Protein AF-A0A8X6WY80-F1 (afdb_monomer)

pLDDT: mean 79.44, std 12.55, range [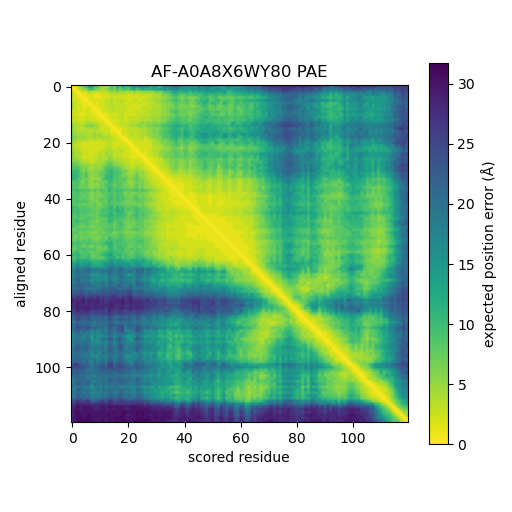33.62, 96.69]

Organism: NCBI:txid2747483

Solvent-accessible surface area (backbone atoms only — not comparable to full-atom values): 8312 Å² total; per-residue (Å²): 110,84,46,66,39,95,76,77,64,46,74,30,58,89,88,63,61,85,38,79,85,24,57,75,58,76,48,81,77,79,80,84,72,79,62,60,82,81,63,37,65,42,71,67,51,82,47,74,66,13,41,51,43,61,74,43,42,69,58,54,53,57,78,65,64,74,73,49,74,54,68,55,73,53,85,68,94,68,98,63,103,68,83,45,77,60,81,78,80,43,82,46,92,72,73,96,61,60,58,94,93,50,73,82,87,77,85,90,85,83,84,83,74,78,82,81,79,79,81,125

Secondary structure (DSSP, 8-state):
--EE-TTT--EE-TT--TTTTTGGGT--PPP-PPPPTTTTGGGS--SHHHHHHHHHHHHHHHHT---EEEEEEE--SS--S-PEEEEEEEEE---SSPPTTPPP----------------

Sequence (120 aa):
MSNVCLKCTALKWKGETPGMCCSSGKVKLPLILKPPEPLCSPLKGETAQSKDFLKHIRLFNNIFAMTSFKSNVVLNNGWTPIFKVQGQVYCHAGPLHPANAEDSKYLQIYFLGEDVQVQR

Radius of gyration: 23.11 Å; Cα contacts (8 Å, |Δi|>4): 95; chains: 1; bounding box: 44×54×60 Å

Mean predicted aligned error: 12.16 Å

Foldseek 3Di:
DPDAQPQARDDDDPPDDNCPPAHVNVRHDDDDDQDDPPVRPLCPCPDPNSVVCVVCVVVVCVLVVDWDKDADWDDDPDDDPDTDGDDDIDTDDDDPDDDPPDDDPDDDDDDDDDPPPPDD

Structure (mmCIF, N/CA/C/O backbone):
data_AF-A0A8X6WY80-F1
#
_entry.id   AF-A0A8X6WY80-F1
#
loop_
_atom_site.group_PDB
_atom_site.id
_atom_site.type_symbol
_atom_site.label_atom_id
_atom_site.label_alt_id
_atom_site.label_comp_id
_atom_site.label_asym_id
_atom_site.label_entity_id
_atom_site.label_seq_id
_atom_site.pdbx_PDB_ins_code
_atom_site.Cartn_x
_atom_site.Cartn_y
_atom_site.Cartn_z
_atom_site.occupancy
_atom_site.B_iso_or_equiv
_atom_site.auth_seq_id
_atom_site.auth_comp_id
_atom_site.auth_asym_id
_atom_site.auth_atom_id
_atom_site.pdbx_PDB_model_num
ATOM 1 N N . MET A 1 1 ? -13.998 4.609 17.185 1.00 69.25 1 MET A N 1
ATOM 2 C CA . MET A 1 1 ? -14.572 3.245 17.164 1.00 69.25 1 MET A CA 1
ATOM 3 C C . MET A 1 1 ? -14.300 2.636 18.524 1.00 69.25 1 MET A C 1
ATOM 5 O O . MET A 1 1 ? -13.145 2.628 18.919 1.00 69.25 1 MET A O 1
ATOM 9 N N . SER A 1 2 ? -15.324 2.244 19.278 1.00 81.31 2 SER A N 1
ATOM 10 C CA . SER A 1 2 ? -15.160 1.842 20.690 1.00 81.31 2 SER A CA 1
ATOM 11 C C . SER A 1 2 ? -15.821 0.510 21.033 1.00 81.31 2 SER A C 1
ATOM 13 O O . SER A 1 2 ? -15.566 -0.035 22.099 1.00 81.31 2 SER A O 1
ATOM 15 N N . ASN A 1 3 ? -16.660 -0.025 20.144 1.00 86.50 3 ASN A N 1
ATOM 16 C CA . ASN A 1 3 ? -17.283 -1.328 20.335 1.00 86.50 3 ASN A CA 1
ATOM 17 C C . ASN A 1 3 ? -16.434 -2.382 19.623 1.00 86.50 3 ASN A C 1
ATOM 19 O O . ASN A 1 3 ? -16.069 -2.187 18.467 1.00 86.50 3 ASN A O 1
ATOM 23 N N . VAL A 1 4 ? -16.136 -3.494 20.288 1.00 89.56 4 VAL A N 1
ATOM 24 C CA . VAL A 1 4 ? -15.375 -4.606 19.703 1.00 89.56 4 VAL A CA 1
ATOM 25 C C . VAL A 1 4 ? -16.337 -5.749 19.396 1.00 89.56 4 VAL A C 1
ATOM 27 O O . VAL A 1 4 ? -17.157 -6.124 20.234 1.00 89.56 4 VAL A O 1
ATOM 30 N N . CYS A 1 5 ? -16.264 -6.317 18.195 1.00 88.75 5 CYS A N 1
ATOM 31 C CA . CYS A 1 5 ? -17.038 -7.506 17.861 1.00 88.75 5 CYS A CA 1
ATOM 32 C C . CYS A 1 5 ? -16.521 -8.735 18.626 1.00 88.75 5 CYS A C 1
ATOM 34 O O . CYS A 1 5 ? -15.360 -9.104 18.490 1.00 88.75 5 CYS A O 1
ATOM 36 N N . LEU A 1 6 ? -17.397 -9.448 19.339 1.00 88.50 6 LEU A N 1
ATOM 37 C CA . LEU A 1 6 ? -17.024 -10.666 20.078 1.00 88.50 6 LEU A CA 1
ATOM 38 C C . LEU A 1 6 ? -16.665 -11.863 19.177 1.00 88.50 6 LEU A C 1
ATOM 40 O O . LEU A 1 6 ? -16.104 -12.842 19.655 1.00 88.50 6 LEU A O 1
ATOM 44 N N . LYS A 1 7 ? -17.025 -11.820 17.887 1.00 89.81 7 LYS A N 1
ATOM 45 C CA . LYS A 1 7 ? -16.807 -12.928 16.940 1.00 89.81 7 LYS A CA 1
ATOM 46 C C . LYS A 1 7 ? -15.527 -12.770 16.120 1.00 89.81 7 LYS A C 1
ATOM 48 O O . LYS A 1 7 ? -14.813 -13.747 15.934 1.00 89.81 7 LYS A O 1
ATOM 53 N N . CYS A 1 8 ? -15.258 -11.566 15.614 1.00 88.38 8 CYS A N 1
ATOM 54 C CA . CYS A 1 8 ? -14.124 -11.296 14.722 1.00 88.38 8 CYS A CA 1
ATOM 55 C C . CYS A 1 8 ? -13.167 -10.211 15.230 1.00 88.38 8 CYS A C 1
ATOM 57 O O . CYS A 1 8 ? -12.321 -9.777 14.459 1.00 88.38 8 CYS A O 1
ATOM 59 N N . THR A 1 9 ? -13.356 -9.722 16.463 1.00 88.81 9 THR A N 1
ATOM 60 C CA . THR A 1 9 ? -12.551 -8.670 17.121 1.00 88.81 9 THR A CA 1
ATOM 61 C C . THR A 1 9 ? -12.446 -7.333 16.379 1.00 88.81 9 THR A C 1
ATOM 63 O O . THR A 1 9 ? -11.750 -6.428 16.833 1.00 88.81 9 THR A O 1
ATOM 66 N N . ALA A 1 10 ? -13.198 -7.154 15.290 1.00 88.75 10 ALA A N 1
ATOM 67 C CA . ALA A 1 10 ? -13.257 -5.898 14.556 1.00 88.75 10 ALA A CA 1
ATOM 68 C C . ALA A 1 10 ? -13.793 -4.755 15.431 1.00 88.75 10 ALA A C 1
ATOM 70 O O . ALA A 1 10 ? -14.754 -4.927 16.191 1.00 88.75 10 ALA A O 1
ATOM 71 N N . LEU A 1 11 ? -13.187 -3.578 15.275 1.00 90.00 11 LEU A N 1
ATOM 72 C CA . LEU A 1 11 ? -13.672 -2.333 15.859 1.00 90.00 11 LEU A CA 1
ATOM 73 C C . LEU A 1 11 ? -14.910 -1.849 15.100 1.00 90.00 11 LEU A C 1
ATOM 75 O O . LEU A 1 11 ? -14.944 -1.876 13.874 1.00 90.00 11 LEU A O 1
ATOM 79 N N . LYS A 1 12 ? -15.908 -1.380 15.844 1.00 88.94 12 LYS A N 1
ATOM 80 C CA . LYS A 1 12 ? -17.205 -0.927 15.339 1.00 88.94 12 LYS A CA 1
ATOM 81 C C . LYS A 1 12 ? -17.504 0.502 15.787 1.00 88.94 12 LYS A C 1
ATOM 83 O O . LYS A 1 12 ? -17.145 0.922 16.900 1.00 88.94 12 LYS A O 1
ATOM 88 N N . TRP A 1 13 ? -18.192 1.258 14.939 1.00 89.12 13 TRP A N 1
ATOM 89 C CA . TRP A 1 13 ? -18.831 2.522 15.301 1.00 89.12 13 TRP A CA 1
ATOM 90 C C . TRP A 1 13 ? -20.068 2.288 16.187 1.00 89.12 13 TRP A C 1
ATOM 92 O O . TRP A 1 13 ? -20.666 1.207 16.217 1.00 89.12 13 TRP A O 1
ATOM 102 N N . LYS A 1 14 ? -20.453 3.311 16.963 1.00 88.06 14 LYS A N 1
ATOM 103 C CA . LYS A 1 14 ? -21.730 3.298 17.695 1.00 88.06 14 LYS A CA 1
ATOM 104 C C . LYS A 1 14 ? -22.877 3.313 16.676 1.00 88.06 14 LYS A C 1
ATOM 106 O O . LYS A 1 14 ? -22.835 4.095 15.737 1.00 88.06 14 LYS A O 1
ATOM 111 N N . GLY A 1 15 ? -23.882 2.459 16.876 1.00 86.69 15 GLY A N 1
ATOM 112 C CA . GLY A 1 15 ? -25.049 2.347 15.988 1.00 86.69 15 GLY A CA 1
ATOM 113 C C . GLY A 1 15 ? -24.911 1.339 14.839 1.00 86.69 15 GLY A C 1
ATOM 114 O O . GLY A 1 15 ? -25.893 1.065 14.160 1.00 86.69 15 GLY A O 1
ATOM 115 N N . GLU A 1 16 ? -23.738 0.731 14.633 1.00 89.69 16 GLU A N 1
ATOM 116 C CA . GLU A 1 16 ? -23.596 -0.335 13.638 1.00 89.69 16 GLU A CA 1
ATOM 117 C C . GLU A 1 16 ? -24.386 -1.594 13.998 1.00 89.69 16 GLU A C 1
ATOM 119 O O . GLU A 1 16 ? -24.299 -2.113 15.118 1.00 89.69 16 GLU A O 1
ATOM 124 N N . THR A 1 17 ? -25.040 -2.184 12.997 1.00 87.44 17 THR A N 1
ATOM 125 C CA . THR A 1 17 ? -25.743 -3.457 13.162 1.00 87.44 17 THR A CA 1
ATOM 126 C C 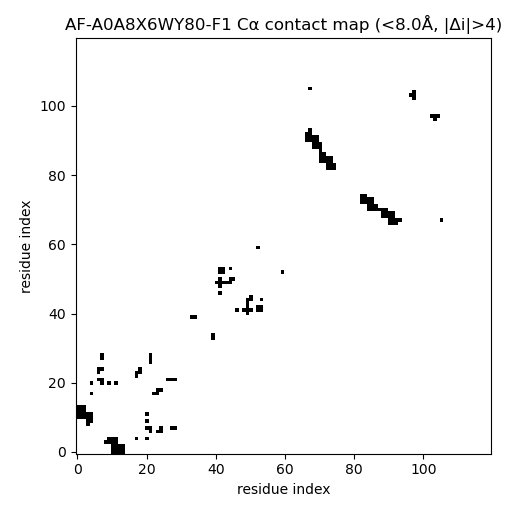. THR A 1 17 ? -24.777 -4.577 13.569 1.00 87.44 17 THR A C 1
ATOM 128 O O . THR A 1 17 ? -23.614 -4.587 13.146 1.00 87.44 17 THR A O 1
ATOM 131 N N . PRO A 1 18 ? -25.206 -5.555 14.393 1.00 79.81 18 PRO A N 1
ATOM 132 C CA . PRO A 1 18 ? -24.340 -6.632 14.884 1.00 79.81 18 PRO A CA 1
ATOM 133 C C . PRO A 1 18 ? -23.562 -7.359 13.778 1.00 79.81 18 PRO A C 1
ATOM 135 O O . PRO A 1 18 ? -22.377 -7.642 13.953 1.00 79.81 18 PRO A O 1
ATOM 138 N N . GLY A 1 19 ? -24.198 -7.563 12.620 1.00 84.62 19 GLY A N 1
ATOM 139 C CA . GLY A 1 19 ? -23.652 -8.300 11.485 1.00 84.62 19 GLY A CA 1
ATOM 140 C C . GLY A 1 19 ? -22.730 -7.527 10.536 1.00 84.62 19 GLY A C 1
ATOM 141 O O . GLY A 1 19 ? -22.157 -8.160 9.660 1.00 84.62 19 GLY A O 1
ATOM 142 N N . MET A 1 20 ? -22.537 -6.212 10.682 1.00 89.00 20 MET A N 1
ATOM 143 C CA . MET A 1 20 ? -21.847 -5.407 9.654 1.00 89.00 20 MET A CA 1
ATOM 144 C C . MET A 1 20 ? -20.374 -5.810 9.416 1.00 89.00 20 MET A C 1
ATOM 146 O O . MET A 1 20 ? -19.874 -5.705 8.306 1.00 89.00 20 MET A O 1
ATOM 150 N N . CYS A 1 21 ? -19.694 -6.353 10.433 1.00 89.50 21 CYS A N 1
ATOM 151 C CA . CYS A 1 21 ? -18.272 -6.722 10.357 1.00 89.50 21 CYS A CA 1
ATOM 152 C C . CYS A 1 21 ? -17.993 -8.160 9.878 1.00 89.50 21 CYS A C 1
ATOM 154 O O . CYS A 1 21 ? -17.009 -8.400 9.189 1.00 89.50 21 CYS A O 1
ATOM 156 N N . CYS A 1 22 ? -18.809 -9.139 10.276 1.00 90.31 22 CYS A N 1
ATOM 157 C CA . CYS A 1 22 ? -18.566 -10.562 9.987 1.00 90.31 22 CYS A CA 1
ATOM 158 C C . CYS A 1 22 ? -19.850 -11.359 9.728 1.00 90.31 22 CYS A C 1
ATOM 160 O O . CYS A 1 22 ? -19.850 -12.587 9.815 1.00 90.31 22 CYS A O 1
ATOM 162 N N . SER A 1 23 ? -20.972 -10.677 9.480 1.00 91.69 23 SER A N 1
ATOM 163 C CA . SER A 1 23 ? -22.301 -11.286 9.355 1.00 91.69 23 SER A CA 1
ATOM 164 C C . SER A 1 23 ? -22.609 -12.232 10.525 1.00 91.69 23 SER A C 1
ATOM 166 O O . SER A 1 23 ? -22.947 -13.402 10.357 1.00 91.69 23 SER A O 1
ATOM 168 N N . SER A 1 24 ? -22.399 -11.731 11.747 1.00 89.31 24 SER A N 1
ATOM 169 C CA . SER A 1 24 ? -22.588 -12.477 13.000 1.00 89.31 24 SER A CA 1
ATOM 170 C C . SER A 1 24 ? -21.737 -13.754 13.111 1.00 89.31 24 SER A C 1
ATOM 172 O O . SER A 1 24 ? -22.138 -14.719 13.757 1.00 89.31 24 SER A O 1
ATOM 174 N N . GLY A 1 25 ? -20.546 -13.754 12.504 1.00 89.12 25 GLY A N 1
ATOM 175 C CA . GLY A 1 25 ? -19.586 -14.860 12.540 1.00 89.12 25 GLY A CA 1
ATOM 176 C C . GLY A 1 25 ? -19.644 -15.796 11.331 1.00 89.12 25 GLY A C 1
ATOM 177 O O . GLY A 1 25 ? -18.865 -16.741 11.277 1.00 89.12 25 GLY A O 1
ATOM 178 N N . LYS A 1 26 ? -20.525 -15.537 10.354 1.00 92.12 26 LYS A N 1
ATOM 179 C CA . LYS A 1 26 ? -20.584 -16.304 9.097 1.00 92.12 26 LYS A CA 1
ATOM 180 C C . LYS A 1 26 ? -19.386 -16.034 8.184 1.00 92.12 26 LYS A C 1
ATOM 182 O O . LYS A 1 26 ? -19.014 -16.897 7.400 1.00 92.12 26 LYS A O 1
ATOM 187 N N . VAL A 1 27 ? -18.792 -14.844 8.276 1.00 90.75 27 VAL A N 1
ATOM 188 C CA . VAL A 1 27 ? -17.607 -14.458 7.502 1.00 90.75 27 VAL A CA 1
ATOM 189 C C . VAL A 1 27 ? -16.386 -14.497 8.413 1.00 90.75 27 VAL A C 1
ATOM 191 O O . VAL A 1 27 ? -16.306 -13.748 9.388 1.00 90.75 27 VAL A O 1
ATOM 194 N N . LYS A 1 28 ? -15.419 -15.351 8.074 1.00 86.69 28 LYS A N 1
ATOM 195 C CA . LYS A 1 28 ? -14.110 -15.408 8.728 1.00 86.69 28 LYS A CA 1
ATOM 196 C C . LYS A 1 28 ? -13.075 -14.797 7.792 1.00 86.69 28 LYS A C 1
ATOM 198 O O . LYS A 1 28 ? -12.658 -15.435 6.831 1.00 86.69 28 LYS A O 1
ATOM 203 N N . LEU A 1 29 ? -12.694 -13.552 8.060 1.00 82.25 29 LEU A N 1
ATOM 204 C CA . LEU A 1 29 ? -11.626 -12.898 7.313 1.00 82.25 29 LEU A CA 1
ATOM 205 C C . LEU A 1 29 ? -10.265 -13.437 7.780 1.00 82.25 29 LEU A C 1
ATOM 207 O O . LEU A 1 29 ? -10.087 -13.668 8.982 1.00 82.25 29 LEU A O 1
ATOM 211 N N . PRO A 1 30 ? -9.308 -13.651 6.863 1.00 83.81 30 PRO A N 1
ATOM 212 C CA . PRO A 1 30 ? -7.935 -13.936 7.247 1.00 83.81 30 PRO A CA 1
ATOM 213 C C . PRO A 1 30 ? -7.360 -12.754 8.033 1.00 83.81 30 PRO A C 1
ATOM 215 O O . PRO A 1 30 ? -7.748 -11.600 7.835 1.00 83.81 30 PRO A O 1
ATOM 218 N N . LEU A 1 31 ? -6.426 -13.049 8.937 1.00 81.50 31 LEU A N 1
ATOM 219 C CA . LEU A 1 31 ? -5.701 -12.006 9.650 1.00 81.50 31 LEU A CA 1
ATOM 220 C C . LEU A 1 31 ? -4.900 -11.176 8.649 1.00 81.50 31 LEU A C 1
ATOM 222 O O . LEU A 1 31 ? -4.220 -11.724 7.780 1.00 81.50 31 LEU A O 1
ATOM 226 N N . ILE A 1 32 ? -4.967 -9.855 8.800 1.00 82.38 32 ILE A N 1
ATOM 227 C CA . ILE A 1 32 ? -4.112 -8.949 8.041 1.00 82.38 32 ILE A CA 1
ATOM 228 C C . ILE A 1 32 ? -2.681 -9.197 8.511 1.00 82.38 32 ILE A C 1
ATOM 230 O O . ILE A 1 32 ? -2.338 -8.934 9.666 1.00 82.38 32 ILE A O 1
ATOM 234 N N . LEU A 1 33 ? -1.862 -9.751 7.621 1.00 86.31 33 LEU A N 1
ATOM 235 C CA . LEU A 1 33 ? -0.448 -9.954 7.887 1.00 86.31 33 LEU A CA 1
ATOM 236 C C . LEU A 1 33 ? 0.246 -8.597 7.972 1.00 86.31 33 LEU A C 1
ATOM 238 O O . LEU A 1 33 ? -0.092 -7.660 7.244 1.00 86.31 33 LEU A O 1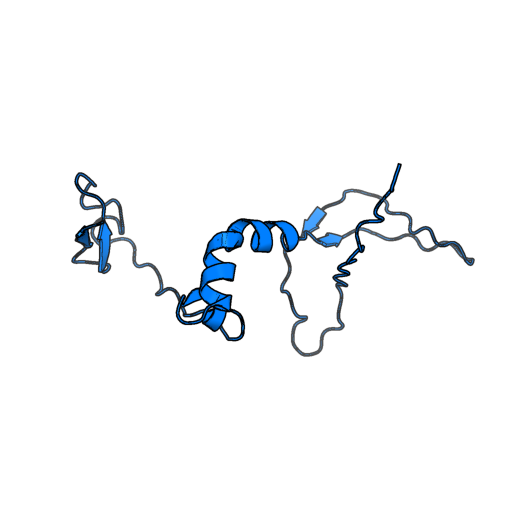
ATOM 242 N N . LYS A 1 34 ? 1.236 -8.497 8.862 1.00 87.69 34 LYS A N 1
ATOM 243 C CA . LYS A 1 34 ? 2.105 -7.323 8.878 1.00 87.69 34 LYS A CA 1
ATOM 244 C C . LYS A 1 34 ? 2.812 -7.225 7.522 1.00 87.69 34 LYS A C 1
ATOM 246 O O . LYS A 1 34 ? 3.297 -8.251 7.038 1.00 87.69 34 LYS A O 1
ATOM 251 N N . PRO A 1 35 ? 2.885 -6.026 6.921 1.00 89.06 35 PRO A N 1
ATOM 252 C CA . PRO A 1 35 ? 3.701 -5.820 5.736 1.00 89.06 35 PRO A CA 1
ATOM 253 C C . PRO A 1 35 ? 5.150 -6.260 6.002 1.00 89.06 35 PRO A C 1
AT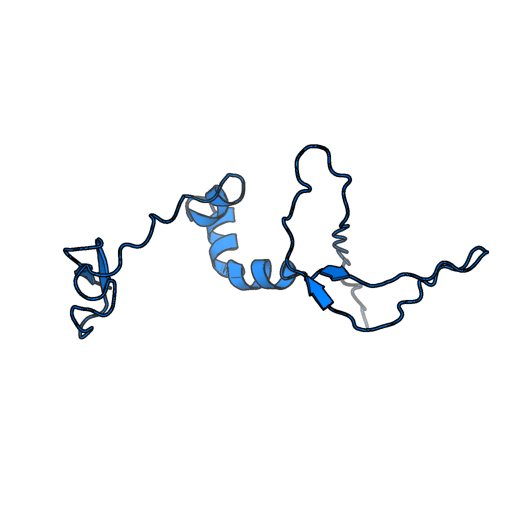OM 255 O O . PRO A 1 35 ? 5.614 -6.145 7.139 1.00 89.06 35 PRO A O 1
ATOM 258 N N . PRO A 1 36 ? 5.877 -6.757 4.992 1.00 90.19 36 PRO A N 1
ATOM 259 C CA . PRO A 1 36 ? 7.307 -7.007 5.125 1.00 90.19 36 PRO A CA 1
ATOM 260 C C . PRO A 1 36 ? 8.081 -5.684 5.250 1.00 90.19 36 PRO A C 1
ATOM 262 O O . PRO A 1 36 ? 7.606 -4.625 4.833 1.00 90.19 36 PRO A O 1
ATOM 265 N N . GLU A 1 37 ? 9.291 -5.726 5.808 1.00 88.38 37 GLU A N 1
ATOM 266 C CA . GLU A 1 37 ? 10.210 -4.586 5.705 1.00 88.38 37 GLU A CA 1
ATOM 267 C C . GLU A 1 37 ? 10.710 -4.428 4.257 1.00 88.38 37 GLU A C 1
ATOM 269 O O . GLU A 1 37 ? 10.853 -5.434 3.557 1.00 88.38 37 GLU A O 1
ATOM 274 N N . PRO A 1 38 ? 10.952 -3.190 3.783 1.00 87.81 38 PRO A N 1
ATOM 275 C CA . PRO A 1 38 ? 10.972 -1.924 4.534 1.00 87.81 38 PRO A CA 1
ATOM 276 C C . PRO A 1 38 ? 9.607 -1.217 4.666 1.00 87.81 38 PRO A C 1
ATOM 278 O O . PRO A 1 38 ? 9.551 -0.084 5.133 1.00 87.81 38 PRO A O 1
ATOM 281 N N . LEU A 1 39 ? 8.496 -1.830 4.234 1.00 87.25 39 LEU A N 1
ATOM 282 C CA . LEU A 1 39 ? 7.175 -1.179 4.235 1.00 87.25 39 LEU A CA 1
ATOM 283 C C . LEU A 1 39 ? 6.553 -1.086 5.633 1.00 87.25 39 LEU A C 1
ATOM 285 O O . LEU A 1 39 ? 5.735 -0.202 5.886 1.00 87.25 39 LEU A O 1
ATOM 289 N N . CYS A 1 40 ? 6.911 -1.990 6.547 1.00 91.44 40 CYS A N 1
ATOM 290 C CA . CYS A 1 40 ? 6.317 -2.017 7.879 1.00 91.44 40 CYS A CA 1
ATOM 291 C C . CYS A 1 40 ? 6.772 -0.845 8.752 1.00 91.44 40 CYS A C 1
ATOM 293 O O . CYS A 1 40 ? 5.946 -0.264 9.456 1.00 91.44 40 CYS A O 1
ATOM 295 N N . SER A 1 41 ? 8.062 -0.503 8.744 1.00 93.56 41 SER A N 1
ATOM 296 C CA . SER A 1 41 ? 8.622 0.528 9.624 1.00 93.56 41 SER A CA 1
ATOM 297 C C . SER A 1 41 ? 8.012 1.928 9.427 1.00 93.56 41 SER A C 1
ATOM 299 O O . SER A 1 41 ? 7.612 2.533 10.426 1.00 93.56 41 SER A O 1
ATOM 301 N N . PRO A 1 42 ? 7.828 2.438 8.192 1.00 92.25 42 PRO A N 1
ATOM 302 C CA . PRO A 1 42 ? 7.173 3.724 7.945 1.00 92.25 42 PRO A CA 1
ATOM 303 C C . PRO A 1 42 ? 5.717 3.798 8.415 1.00 92.25 42 PRO A C 1
ATOM 305 O O . PRO A 1 42 ? 5.219 4.897 8.647 1.00 92.25 42 PRO A O 1
ATOM 308 N N . LEU A 1 43 ? 5.034 2.664 8.601 1.00 92.94 43 LEU A N 1
ATOM 309 C CA . LEU A 1 43 ? 3.630 2.619 9.024 1.00 92.94 43 LEU A CA 1
ATOM 310 C C . LEU A 1 43 ? 3.430 2.689 10.549 1.00 92.94 43 LEU A C 1
ATOM 312 O O . LEU A 1 43 ? 2.291 2.814 10.995 1.00 92.94 43 LEU A O 1
ATOM 316 N N . LYS A 1 44 ? 4.495 2.604 11.361 1.00 93.00 44 LYS A N 1
ATOM 317 C CA . LYS A 1 44 ? 4.382 2.511 12.833 1.00 93.00 44 LYS A CA 1
ATOM 318 C C . LYS A 1 44 ? 4.150 3.850 13.544 1.00 93.00 44 LYS A C 1
ATOM 320 O O . LYS A 1 44 ? 3.632 3.873 14.653 1.00 93.00 44 LYS A O 1
ATOM 325 N N . GLY A 1 45 ? 4.543 4.965 12.938 1.00 92.81 45 GLY A N 1
ATOM 326 C CA . GLY A 1 45 ? 4.479 6.309 13.523 1.00 92.81 45 GLY A CA 1
ATOM 327 C C . GLY A 1 45 ? 5.503 6.576 14.634 1.00 92.81 45 GLY A C 1
ATOM 328 O O . GLY A 1 45 ? 5.379 7.567 15.353 1.00 92.81 45 GLY A O 1
ATOM 329 N N . GLU A 1 46 ? 6.503 5.710 14.799 1.00 94.88 46 GLU A N 1
ATOM 330 C CA . GLU A 1 46 ? 7.454 5.756 15.921 1.00 94.88 46 GLU A CA 1
ATOM 331 C C . GLU A 1 46 ? 8.564 6.799 15.707 1.00 94.88 46 GLU A C 1
ATOM 333 O O . GLU A 1 46 ? 8.961 7.494 16.642 1.00 94.88 46 GLU A O 1
ATOM 338 N N . THR A 1 47 ? 9.029 6.966 14.467 1.00 96.12 47 THR A N 1
ATOM 339 C CA . THR A 1 47 ? 10.105 7.903 1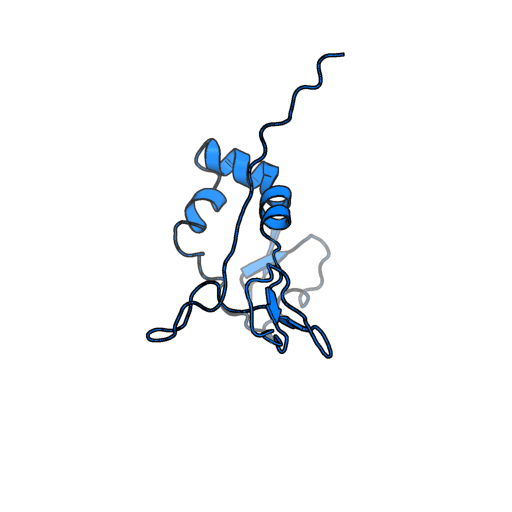4.103 1.00 96.12 47 THR A CA 1
ATOM 340 C C . THR A 1 47 ? 9.561 9.180 13.461 1.00 96.12 47 THR A C 1
ATOM 342 O O . THR A 1 47 ? 8.436 9.208 12.960 1.00 96.12 47 THR A O 1
ATOM 345 N N . ALA A 1 48 ? 10.365 10.249 13.426 1.00 96.19 48 ALA A N 1
ATOM 346 C CA . ALA A 1 48 ? 10.001 11.484 12.720 1.00 96.19 48 ALA A CA 1
ATOM 347 C C . ALA A 1 48 ? 9.683 11.225 11.235 1.00 96.19 48 ALA A C 1
ATOM 349 O O . ALA A 1 48 ? 8.674 11.707 10.729 1.00 96.19 48 ALA A O 1
ATOM 350 N N . GLN A 1 49 ? 10.487 10.384 10.577 1.00 93.50 49 GLN A N 1
ATOM 351 C CA . GLN A 1 49 ? 10.269 9.960 9.191 1.00 93.50 49 GLN A CA 1
ATOM 352 C C . GLN A 1 49 ? 8.956 9.192 9.024 1.00 93.50 49 GLN A C 1
ATOM 354 O O . GLN A 1 49 ? 8.200 9.462 8.101 1.00 93.50 49 GLN A O 1
ATOM 359 N N . SER A 1 50 ? 8.648 8.260 9.930 1.00 95.62 50 SER A N 1
ATOM 360 C CA . SER A 1 50 ? 7.402 7.493 9.869 1.00 95.62 50 SER A CA 1
ATOM 361 C C . SER A 1 50 ? 6.169 8.374 10.097 1.00 95.62 50 SER A C 1
ATOM 363 O O . SER A 1 50 ? 5.155 8.205 9.423 1.00 95.62 50 SER A O 1
ATOM 365 N N . LYS A 1 51 ? 6.252 9.366 10.991 1.00 96.38 51 LYS A N 1
ATOM 366 C CA . LYS A 1 51 ? 5.180 10.354 11.187 1.00 96.38 51 LYS A CA 1
ATOM 367 C C . LYS A 1 51 ? 4.961 11.209 9.941 1.00 96.38 51 LYS A C 1
ATOM 369 O O . LYS A 1 51 ? 3.813 11.423 9.556 1.00 96.38 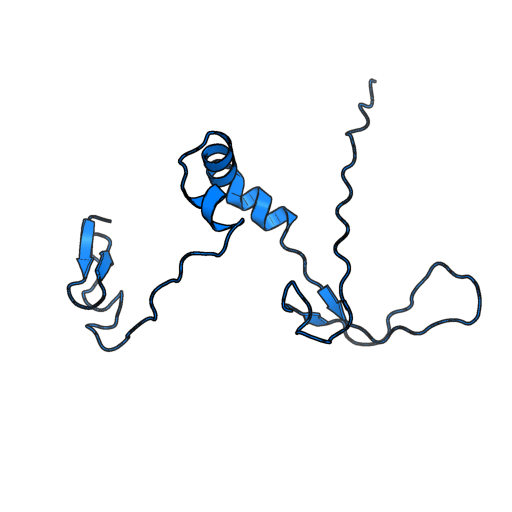51 LYS A O 1
ATOM 374 N N . ASP A 1 52 ? 6.038 11.672 9.308 1.00 95.38 52 ASP A N 1
ATOM 375 C CA . ASP A 1 52 ? 5.945 12.442 8.067 1.00 95.38 52 ASP A CA 1
ATOM 376 C C . ASP A 1 52 ? 5.400 11.595 6.905 1.00 95.38 52 ASP A C 1
ATOM 378 O O . ASP A 1 52 ? 4.487 12.023 6.196 1.00 95.38 52 ASP A O 1
ATOM 382 N N . PHE A 1 53 ? 5.852 10.343 6.792 1.00 93.69 53 PHE A N 1
ATOM 383 C CA . PHE A 1 53 ? 5.314 9.379 5.838 1.00 93.69 53 PHE A CA 1
ATOM 384 C C . PHE A 1 53 ? 3.808 9.185 6.023 1.00 93.69 53 PHE A C 1
ATOM 386 O O . PHE A 1 53 ? 3.059 9.315 5.061 1.00 93.69 53 PHE A O 1
ATOM 393 N N . LEU A 1 54 ? 3.333 8.936 7.249 1.00 95.00 54 LEU A N 1
ATOM 394 C CA . LEU A 1 54 ? 1.902 8.777 7.534 1.00 95.00 54 LEU A CA 1
ATOM 395 C C . LEU A 1 54 ? 1.098 10.045 7.219 1.00 95.00 54 LEU A C 1
ATOM 397 O O . LEU A 1 54 ? -0.018 9.950 6.706 1.00 95.00 54 LEU A O 1
ATOM 401 N N . LYS A 1 55 ? 1.668 11.229 7.477 1.00 96.69 55 LYS A N 1
ATOM 402 C CA . LYS A 1 55 ? 1.051 12.519 7.141 1.00 96.69 55 LYS A CA 1
ATOM 403 C C . LYS A 1 55 ? 0.863 12.681 5.628 1.00 96.69 55 LYS A C 1
ATOM 405 O O . LYS A 1 55 ? -0.180 13.170 5.197 1.00 96.69 55 LYS A O 1
ATOM 410 N N . HIS A 1 56 ? 1.830 12.234 4.829 1.00 94.50 56 HIS A N 1
ATOM 411 C CA . HIS A 1 56 ? 1.833 12.381 3.371 1.00 94.50 56 HIS A CA 1
ATOM 412 C C . HIS A 1 56 ? 1.572 11.066 2.613 1.00 94.50 56 HIS A C 1
ATOM 414 O O . HIS A 1 56 ? 1.779 10.999 1.404 1.00 94.50 56 HIS A O 1
ATOM 420 N N . ILE A 1 57 ? 1.062 10.021 3.273 1.00 93.81 57 ILE A N 1
ATOM 421 C CA . ILE A 1 57 ? 0.968 8.665 2.700 1.00 93.81 57 ILE A CA 1
ATOM 422 C C . ILE A 1 57 ? 0.152 8.612 1.404 1.00 93.81 57 ILE A C 1
ATOM 424 O O . ILE A 1 57 ? 0.465 7.852 0.493 1.00 93.81 57 ILE A O 1
ATOM 428 N N . ARG A 1 58 ? -0.879 9.458 1.284 1.00 92.06 58 ARG A N 1
ATOM 429 C CA . ARG A 1 58 ? -1.676 9.578 0.053 1.00 92.06 58 ARG A CA 1
ATOM 430 C C . ARG A 1 58 ? -0.846 10.109 -1.111 1.00 92.06 58 ARG A C 1
ATOM 432 O O . ARG A 1 58 ? -0.989 9.607 -2.217 1.00 92.06 58 ARG A O 1
ATOM 439 N N . LEU A 1 59 ? 0.011 11.099 -0.860 1.00 90.31 59 LEU A N 1
ATOM 440 C CA . LEU A 1 59 ? 0.906 11.657 -1.869 1.00 90.31 59 LEU A CA 1
ATOM 441 C C . LEU A 1 59 ? 1.900 10.593 -2.336 1.00 90.31 59 LEU A C 1
ATOM 443 O O . LEU A 1 59 ? 1.999 10.360 -3.535 1.00 90.31 59 LEU A O 1
ATOM 447 N N . PHE A 1 60 ? 2.548 9.891 -1.402 1.00 87.25 60 PHE A N 1
ATOM 448 C CA . PHE A 1 60 ? 3.447 8.785 -1.735 1.00 87.25 60 PHE A CA 1
ATOM 449 C C . PHE A 1 60 ? 2.737 7.712 -2.566 1.00 87.25 60 PHE A C 1
ATOM 451 O O . PHE A 1 60 ? 3.188 7.388 -3.661 1.00 87.25 60 PHE A O 1
ATOM 458 N N . ASN A 1 61 ? 1.583 7.221 -2.108 1.00 85.38 61 ASN A N 1
ATOM 459 C CA . ASN A 1 61 ? 0.824 6.207 -2.842 1.00 85.38 61 ASN A CA 1
ATOM 460 C C . ASN A 1 61 ? 0.410 6.681 -4.240 1.00 85.38 61 ASN A C 1
ATOM 462 O O . ASN A 1 61 ? 0.404 5.872 -5.158 1.00 85.38 61 ASN A O 1
ATOM 466 N N . ASN A 1 62 ? 0.092 7.966 -4.417 1.00 84.06 62 ASN A N 1
ATOM 467 C CA . ASN A 1 62 ? -0.275 8.521 -5.719 1.00 84.06 62 ASN A CA 1
ATOM 468 C C . ASN A 1 62 ? 0.928 8.654 -6.660 1.00 84.06 62 ASN A C 1
ATOM 470 O O . ASN A 1 62 ? 0.810 8.319 -7.834 1.00 84.06 62 ASN A O 1
ATOM 474 N N . ILE A 1 63 ? 2.082 9.106 -6.163 1.00 79.88 63 ILE A N 1
ATOM 475 C CA . ILE A 1 63 ? 3.310 9.217 -6.968 1.00 79.88 63 ILE A CA 1
ATOM 476 C C . ILE A 1 63 ? 3.782 7.827 -7.426 1.00 79.88 63 ILE A C 1
ATOM 478 O O . ILE A 1 63 ? 4.294 7.676 -8.534 1.00 79.88 63 ILE A O 1
ATOM 482 N N . PHE A 1 64 ? 3.553 6.800 -6.604 1.00 73.00 64 PHE A N 1
ATOM 483 C CA . PHE A 1 64 ? 3.895 5.411 -6.912 1.00 73.00 64 PHE A CA 1
ATOM 484 C C . PHE A 1 64 ? 2.732 4.584 -7.481 1.00 73.00 64 PHE A C 1
ATOM 486 O O . PHE A 1 64 ? 2.892 3.380 -7.689 1.00 73.00 64 PHE A O 1
ATOM 493 N N . ALA A 1 65 ? 1.580 5.193 -7.785 1.00 74.00 65 ALA A N 1
ATOM 494 C CA . ALA A 1 65 ? 0.449 4.527 -8.436 1.00 74.00 65 ALA A CA 1
ATOM 495 C C . ALA A 1 65 ? 0.721 4.338 -9.938 1.00 74.00 65 ALA A C 1
ATOM 497 O O . ALA A 1 65 ? 0.017 4.862 -10.801 1.00 74.00 65 ALA A O 1
ATOM 498 N N . MET A 1 66 ? 1.780 3.597 -10.260 1.00 69.00 66 MET A N 1
ATOM 499 C CA . MET A 1 66 ? 2.159 3.299 -11.633 1.00 69.00 66 MET A CA 1
ATOM 500 C C . MET A 1 66 ? 1.350 2.117 -12.158 1.00 69.00 66 MET A C 1
ATOM 502 O O . MET A 1 66 ? 1.204 1.087 -11.503 1.00 69.00 66 MET A O 1
ATOM 506 N N . THR A 1 67 ? 0.853 2.253 -13.381 1.00 65.69 67 THR A N 1
ATOM 507 C CA . THR A 1 67 ? 0.274 1.148 -14.143 1.00 65.69 67 THR A CA 1
ATOM 508 C C . THR A 1 67 ? 1.231 0.792 -15.266 1.00 65.69 67 THR A C 1
ATOM 510 O O . THR A 1 67 ? 1.636 1.659 -16.038 1.00 65.69 67 THR A O 1
ATOM 513 N N . SER A 1 68 ? 1.583 -0.488 -15.372 1.00 69.75 68 SER A N 1
ATOM 514 C CA . SER A 1 68 ? 2.282 -0.985 -16.553 1.00 69.75 68 SER A CA 1
ATOM 515 C C . SER A 1 68 ? 1.282 -1.161 -17.696 1.00 69.75 68 SER A C 1
ATOM 517 O O . SER A 1 68 ? 0.157 -1.628 -17.485 1.00 69.75 68 SER A O 1
ATOM 519 N N . PHE A 1 69 ? 1.684 -0.789 -18.909 1.00 70.69 69 PHE A N 1
ATOM 520 C CA . PHE A 1 69 ? 0.934 -1.104 -20.116 1.00 70.69 69 PHE A CA 1
ATOM 521 C C . PHE A 1 69 ? 1.693 -2.162 -20.912 1.00 70.69 69 PHE A C 1
ATOM 523 O O . PHE A 1 69 ? 2.911 -2.085 -21.070 1.00 70.69 69 PHE A O 1
ATOM 530 N N . LYS A 1 70 ? 0.972 -3.162 -21.417 1.00 70.06 70 LYS A N 1
ATOM 531 C CA . LYS A 1 70 ? 1.532 -4.186 -22.304 1.00 70.06 70 LYS A CA 1
ATOM 532 C C . LYS A 1 70 ? 0.928 -4.034 -23.691 1.00 70.06 70 LYS A C 1
ATOM 534 O O . LYS A 1 70 ? -0.275 -3.814 -23.824 1.00 70.06 70 LYS A O 1
ATOM 539 N N . SER A 1 71 ? 1.758 -4.173 -24.720 1.00 71.56 71 SER A N 1
ATOM 540 C CA . SER A 1 71 ? 1.303 -4.191 -26.108 1.00 71.56 71 SER A CA 1
ATOM 541 C C . SER A 1 71 ? 2.257 -4.971 -27.010 1.00 71.56 71 SER A C 1
ATOM 543 O O . SER A 1 71 ? 3.384 -5.270 -26.610 1.00 71.56 71 SER A O 1
ATOM 545 N N . ASN A 1 72 ? 1.814 -5.267 -28.231 1.00 75.06 72 ASN A N 1
ATOM 546 C CA . ASN A 1 72 ? 2.678 -5.818 -29.266 1.00 75.06 72 ASN A CA 1
ATOM 547 C C . ASN A 1 72 ? 3.530 -4.688 -29.856 1.00 75.06 72 ASN A C 1
ATOM 549 O O . ASN A 1 72 ? 3.013 -3.806 -30.548 1.00 75.06 72 ASN A O 1
ATOM 553 N N . VAL A 1 73 ? 4.828 -4.713 -29.551 1.00 73.00 73 VAL A N 1
ATOM 554 C CA . VAL A 1 73 ? 5.804 -3.751 -30.072 1.00 73.00 73 VAL A CA 1
ATOM 555 C C . VAL A 1 73 ? 6.247 -4.198 -31.459 1.00 73.00 73 VAL A C 1
ATOM 557 O O . VAL A 1 73 ? 6.700 -5.327 -31.635 1.00 73.00 73 VAL A O 1
ATOM 560 N N . VAL A 1 74 ? 6.144 -3.301 -32.438 1.00 76.00 74 VAL A N 1
ATOM 561 C CA . VAL A 1 74 ? 6.707 -3.517 -33.775 1.00 76.00 74 VAL A CA 1
ATOM 562 C C . VAL A 1 74 ? 8.068 -2.831 -33.831 1.00 76.00 74 VAL A C 1
ATOM 564 O O . VAL A 1 74 ? 8.154 -1.608 -33.703 1.00 76.00 74 VAL A O 1
ATOM 567 N N . LEU A 1 75 ? 9.130 -3.623 -33.990 1.00 73.12 75 LEU A N 1
ATOM 568 C CA . LEU A 1 75 ? 10.488 -3.118 -34.179 1.00 73.12 75 LEU A CA 1
ATOM 569 C C . LEU A 1 75 ? 10.678 -2.735 -35.650 1.00 73.12 75 LEU A C 1
ATOM 571 O O . LEU A 1 75 ? 10.428 -3.547 -36.538 1.00 73.12 75 LEU A O 1
ATOM 575 N N . ASN A 1 76 ? 11.125 -1.508 -35.903 1.00 69.69 76 ASN A N 1
ATOM 576 C CA . ASN A 1 76 ? 11.555 -1.090 -37.234 1.00 69.69 76 ASN A CA 1
ATOM 577 C C . ASN A 1 76 ? 13.057 -1.353 -37.388 1.00 69.69 76 ASN A C 1
ATOM 579 O O . ASN A 1 76 ? 13.833 -1.093 -36.470 1.00 69.69 76 ASN A O 1
ATOM 583 N N . ASN A 1 77 ? 13.473 -1.843 -38.556 1.00 70.88 77 ASN A N 1
ATOM 584 C CA . ASN A 1 77 ? 14.888 -2.040 -38.862 1.00 70.88 77 ASN A CA 1
ATOM 585 C C . ASN A 1 77 ? 15.569 -0.668 -39.032 1.00 70.88 77 ASN A C 1
ATOM 587 O O . ASN A 1 77 ? 15.264 0.054 -39.978 1.00 70.88 77 ASN A O 1
ATOM 591 N N . GLY A 1 78 ? 16.476 -0.312 -38.118 1.00 72.06 78 GLY A N 1
ATOM 592 C CA . GLY A 1 78 ? 17.225 0.953 -38.120 1.00 72.06 78 GLY A CA 1
ATOM 593 C C . GLY A 1 78 ? 17.303 1.596 -36.731 1.00 72.06 78 GLY A C 1
ATOM 594 O O . GLY A 1 78 ? 16.608 1.184 -35.805 1.00 72.06 78 GLY A O 1
ATOM 595 N N . TRP A 1 79 ? 18.151 2.616 -36.559 1.00 67.50 79 TRP A N 1
ATOM 596 C CA . TRP A 1 79 ? 18.134 3.419 -35.333 1.00 67.50 79 TRP A CA 1
ATOM 597 C C . TRP A 1 79 ? 16.969 4.404 -35.408 1.00 67.50 79 TRP A C 1
ATOM 599 O O . TRP A 1 79 ? 17.002 5.389 -36.144 1.00 67.50 79 TRP A O 1
ATOM 609 N N . THR A 1 80 ? 15.896 4.113 -34.684 1.00 65.00 80 THR A N 1
ATOM 610 C CA . THR A 1 80 ? 14.773 5.033 -34.512 1.00 65.00 80 THR A CA 1
ATOM 611 C C . THR A 1 80 ? 14.349 4.973 -33.049 1.00 65.00 80 THR A C 1
ATOM 613 O O . THR A 1 80 ? 13.959 3.901 -32.591 1.00 65.00 80 THR A O 1
ATOM 616 N N . PRO A 1 81 ? 14.384 6.084 -32.292 1.00 65.19 81 PRO A N 1
ATOM 617 C CA . PRO A 1 81 ? 14.035 6.098 -30.866 1.00 65.19 81 PRO A CA 1
ATOM 618 C C . PRO A 1 81 ? 12.517 5.979 -30.615 1.00 65.19 81 PRO A C 1
ATOM 620 O O . PRO A 1 81 ? 12.017 6.391 -29.573 1.00 65.19 81 PRO A O 1
ATOM 623 N N . ILE A 1 82 ? 11.764 5.446 -31.579 1.00 73.19 82 ILE A N 1
ATOM 624 C CA . ILE A 1 82 ? 10.306 5.373 -31.572 1.00 73.19 82 ILE A CA 1
ATOM 625 C C . ILE A 1 82 ? 9.918 3.898 -31.538 1.00 73.19 82 ILE A C 1
ATOM 627 O O . ILE A 1 82 ? 10.176 3.162 -32.490 1.00 73.19 82 ILE A O 1
ATOM 631 N N . PHE A 1 83 ? 9.256 3.473 -30.465 1.00 69.75 83 PHE A N 1
ATOM 632 C CA . PHE A 1 83 ? 8.558 2.192 -30.434 1.00 69.75 83 PHE A CA 1
ATOM 633 C C . PHE A 1 83 ? 7.116 2.405 -30.902 1.00 69.75 83 PHE A C 1
ATOM 635 O O . PHE A 1 83 ? 6.435 3.329 -30.454 1.00 69.75 83 PHE A O 1
ATOM 642 N N . LYS A 1 84 ? 6.636 1.563 -31.822 1.00 75.81 84 LYS A N 1
ATOM 643 C CA . LYS A 1 84 ? 5.246 1.608 -32.284 1.00 75.81 84 LYS A CA 1
ATOM 644 C C . LYS A 1 84 ? 4.438 0.522 -31.586 1.00 75.81 84 LYS A C 1
ATOM 646 O O . LYS A 1 84 ? 4.790 -0.655 -31.637 1.00 75.81 84 LYS A O 1
ATOM 651 N N . VAL A 1 85 ? 3.341 0.941 -30.965 1.00 76.62 85 VAL A N 1
ATOM 652 C CA . VAL A 1 85 ? 2.347 0.072 -30.332 1.00 76.62 85 VAL A CA 1
ATOM 653 C C . VAL A 1 85 ? 1.178 -0.126 -31.294 1.00 76.62 85 VAL A C 1
ATOM 655 O O . VAL A 1 85 ? 0.637 0.853 -31.807 1.00 76.62 85 VAL A O 1
ATOM 658 N N . GLN A 1 86 ? 0.779 -1.375 -31.544 1.00 75.06 86 GLN A N 1
ATOM 659 C CA . GLN A 1 86 ? -0.377 -1.693 -32.386 1.00 75.06 86 GLN A CA 1
ATOM 660 C C . GLN A 1 86 ? -1.361 -2.615 -31.652 1.00 75.06 86 GLN A C 1
ATOM 662 O O . GLN A 1 86 ? -0.967 -3.635 -31.087 1.00 75.06 86 GLN A O 1
ATOM 667 N N . GLY A 1 87 ? -2.651 -2.266 -31.695 1.00 77.19 87 GLY A N 1
ATOM 668 C CA . GLY A 1 87 ? -3.735 -3.013 -31.049 1.00 77.19 87 GLY A CA 1
ATOM 669 C C . GLY A 1 87 ? -4.270 -2.340 -29.782 1.00 77.19 87 GLY A C 1
ATOM 670 O O . GLY A 1 87 ? -4.081 -1.144 -29.570 1.00 77.19 87 GLY A O 1
ATOM 671 N N . GLN A 1 88 ? -4.976 -3.113 -28.956 1.00 75.50 88 GLN A N 1
ATOM 672 C CA . GLN A 1 88 ? -5.578 -2.626 -27.715 1.00 75.50 88 GLN A CA 1
ATOM 673 C C . GLN A 1 88 ? -4.541 -2.565 -26.588 1.00 75.50 88 GLN A C 1
ATOM 675 O O . GLN A 1 88 ? -3.784 -3.512 -26.372 1.00 75.50 88 GLN A O 1
ATOM 680 N N . VAL A 1 89 ? -4.523 -1.445 -25.865 1.00 71.44 89 VAL A N 1
ATOM 681 C CA . VAL A 1 89 ? -3.680 -1.253 -24.683 1.00 71.44 89 VAL A CA 1
ATOM 682 C C . VAL A 1 89 ? -4.422 -1.771 -23.459 1.00 71.44 89 VAL A C 1
ATOM 684 O O . VAL A 1 89 ? -5.576 -1.411 -23.227 1.00 71.44 89 VAL A O 1
ATOM 687 N N . TYR A 1 90 ? -3.744 -2.596 -22.667 1.00 71.25 90 TYR A N 1
ATOM 688 C CA . TYR A 1 90 ? -4.273 -3.118 -21.414 1.00 71.25 90 TYR A CA 1
ATOM 689 C C . TYR A 1 90 ? -3.440 -2.611 -20.241 1.00 71.25 90 TYR A C 1
ATOM 691 O O . TYR A 1 90 ? -2.209 -2.695 -20.263 1.00 71.25 90 TYR A O 1
ATOM 699 N N . CYS A 1 91 ? -4.126 -2.126 -19.208 1.00 70.94 91 CYS A N 1
ATOM 700 C CA . CYS A 1 91 ? -3.534 -1.842 -17.908 1.00 70.94 91 CYS A CA 1
ATOM 701 C C . CYS A 1 91 ? -3.329 -3.162 -17.166 1.00 70.94 91 CYS A C 1
ATOM 703 O O . CYS A 1 91 ? -4.296 -3.887 -16.922 1.00 70.94 91 CYS A O 1
ATOM 705 N N . HIS A 1 92 ? -2.087 -3.482 -16.807 1.00 66.75 92 HIS A N 1
ATOM 706 C CA . HIS A 1 92 ? -1.781 -4.700 -16.068 1.00 66.75 92 HIS A CA 1
ATOM 707 C C . HIS A 1 92 ? -1.167 -4.372 -14.707 1.00 66.75 92 HIS A C 1
ATOM 709 O O . HIS A 1 92 ? -0.149 -3.679 -14.615 1.00 66.75 92 HIS A O 1
ATOM 715 N N . ALA A 1 93 ? -1.794 -4.898 -13.653 1.00 70.44 93 ALA A N 1
ATOM 716 C CA . ALA A 1 93 ? -1.236 -4.933 -12.311 1.00 70.44 93 ALA A CA 1
ATOM 717 C C . ALA A 1 93 ? -0.501 -6.269 -12.140 1.00 70.44 93 ALA A C 1
ATOM 719 O O . ALA A 1 93 ? -1.131 -7.318 -12.012 1.00 70.44 93 ALA A O 1
ATOM 720 N N . GLY A 1 94 ? 0.827 -6.219 -12.206 1.00 68.69 94 GLY A N 1
ATOM 721 C CA . GLY A 1 94 ? 1.704 -7.369 -12.008 1.00 68.69 94 GLY A CA 1
ATOM 722 C C . GLY A 1 94 ? 2.439 -7.310 -10.666 1.00 68.69 94 GLY A C 1
ATOM 723 O O . GLY A 1 94 ? 2.399 -6.285 -9.981 1.00 68.69 94 GLY A O 1
ATOM 724 N N . PRO A 1 95 ? 3.125 -8.397 -10.277 1.00 68.38 95 PRO A N 1
ATOM 725 C CA . PRO A 1 95 ? 4.014 -8.380 -9.123 1.00 68.38 95 PRO A CA 1
ATOM 726 C C . PRO A 1 95 ? 5.168 -7.388 -9.337 1.00 68.38 95 PRO A C 1
ATOM 728 O O . PRO A 1 95 ? 5.646 -7.213 -10.458 1.00 68.38 95 PRO A O 1
ATOM 731 N N . LEU A 1 96 ? 5.627 -6.758 -8.249 1.00 68.69 96 LEU A N 1
ATOM 732 C CA . LEU A 1 96 ? 6.742 -5.801 -8.287 1.00 68.69 96 LEU A CA 1
ATOM 733 C C . LEU A 1 96 ? 8.060 -6.465 -8.719 1.00 68.69 96 LEU A C 1
ATOM 735 O O . LEU A 1 96 ? 8.887 -5.836 -9.371 1.00 68.69 96 LEU A O 1
ATOM 739 N N . HIS A 1 97 ? 8.236 -7.739 -8.364 1.00 69.94 97 HIS A N 1
ATOM 740 C CA . HIS A 1 97 ? 9.412 -8.535 -8.695 1.00 69.94 97 HIS A CA 1
ATOM 741 C C . HIS A 1 97 ? 9.038 -9.702 -9.615 1.00 69.94 97 HIS A C 1
ATOM 743 O O . HIS A 1 97 ? 7.948 -10.265 -9.462 1.00 69.94 97 HIS A O 1
ATOM 749 N N . PRO A 1 98 ? 9.923 -10.081 -10.556 1.00 74.94 98 PRO A N 1
ATOM 750 C CA . PRO A 1 98 ? 9.741 -11.300 -11.330 1.00 74.94 98 PRO A CA 1
ATOM 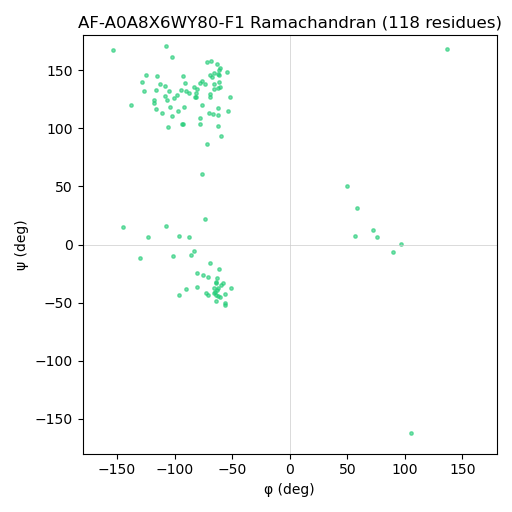751 C C . PRO A 1 98 ? 9.716 -12.521 -10.402 1.00 74.94 98 PRO A C 1
ATOM 753 O O . PRO A 1 98 ? 10.314 -12.516 -9.323 1.00 74.94 98 PRO A O 1
ATOM 756 N N . ALA A 1 99 ? 9.014 -13.574 -10.821 1.00 78.50 99 ALA A N 1
ATOM 757 C CA . ALA A 1 99 ? 9.101 -14.860 -10.143 1.00 78.50 99 ALA A CA 1
ATOM 758 C C . ALA A 1 99 ? 10.534 -15.413 -10.244 1.00 78.50 99 ALA A C 1
ATOM 760 O O . ALA A 1 99 ? 11.276 -15.071 -11.167 1.00 78.50 99 ALA A O 1
ATOM 761 N N . ASN A 1 100 ? 10.927 -16.273 -9.299 1.00 73.94 100 ASN A N 1
ATOM 762 C CA . ASN A 1 100 ? 12.252 -16.896 -9.307 1.00 73.94 100 ASN A CA 1
ATOM 763 C C . ASN A 1 100 ? 12.521 -17.548 -10.678 1.00 73.94 100 ASN A C 1
ATOM 765 O O . ASN A 1 100 ? 11.713 -18.356 -11.131 1.00 73.94 100 ASN A O 1
ATOM 769 N N . ALA A 1 101 ? 13.659 -17.203 -11.291 1.00 78.06 101 ALA A N 1
ATOM 770 C CA . ALA A 1 101 ? 14.099 -17.612 -12.633 1.00 78.06 101 ALA A CA 1
ATOM 771 C C . ALA A 1 101 ? 13.421 -16.932 -13.845 1.00 78.06 101 ALA A C 1
ATOM 773 O O . ALA A 1 101 ? 13.723 -17.307 -14.976 1.00 78.06 101 ALA A O 1
ATOM 774 N N . GLU A 1 102 ? 12.566 -15.921 -13.655 1.00 79.31 102 GLU A N 1
ATOM 775 C CA . GLU A 1 102 ? 12.107 -15.070 -14.760 1.00 79.31 102 GLU A CA 1
ATOM 776 C C . GLU A 1 102 ? 12.979 -13.821 -14.936 1.00 79.31 102 GLU A C 1
ATOM 778 O O . GLU A 1 102 ? 13.415 -13.201 -13.965 1.00 79.31 102 GLU A O 1
ATOM 783 N N . ASP A 1 103 ? 13.160 -13.405 -16.191 1.00 77.81 103 ASP A N 1
ATOM 784 C CA . ASP A 1 103 ? 13.780 -12.122 -16.512 1.00 77.81 103 ASP A CA 1
ATOM 785 C C . ASP A 1 103 ? 12.910 -10.946 -16.043 1.00 77.81 103 ASP A C 1
ATOM 787 O O . ASP A 1 103 ? 11.674 -10.991 -16.075 1.00 77.81 103 ASP A O 1
ATOM 791 N N . SER A 1 104 ? 13.558 -9.846 -15.654 1.00 71.88 104 SER A N 1
ATOM 792 C CA . SER A 1 104 ? 12.886 -8.584 -15.337 1.00 71.88 104 SER A CA 1
ATOM 793 C C . SER A 1 104 ? 12.165 -8.029 -16.569 1.00 71.88 104 SER A C 1
ATOM 795 O O . SER A 1 104 ? 12.790 -7.685 -17.569 1.00 71.88 104 SER A O 1
ATOM 797 N N . LYS A 1 105 ? 10.835 -7.908 -16.487 1.00 69.38 105 LYS A N 1
ATOM 798 C CA . LYS A 1 105 ? 9.965 -7.473 -17.601 1.00 69.38 105 LYS A CA 1
ATOM 799 C C . LYS A 1 105 ? 9.517 -6.011 -17.518 1.00 69.38 105 LYS A C 1
ATOM 801 O O . LYS A 1 105 ? 8.931 -5.505 -18.472 1.00 69.38 105 LYS A O 1
ATOM 806 N N . TYR A 1 106 ? 9.760 -5.341 -16.391 1.00 68.88 106 TYR A N 1
ATOM 807 C CA . TYR A 1 106 ? 9.275 -3.987 -16.122 1.00 68.88 106 TYR A CA 1
ATOM 808 C C . TYR A 1 106 ? 10.422 -3.079 -15.686 1.00 68.88 106 TYR A C 1
ATOM 810 O O . TYR A 1 106 ? 11.277 -3.485 -14.901 1.00 68.88 106 TYR A O 1
ATOM 818 N N . LEU A 1 107 ? 10.406 -1.838 -16.170 1.00 67.25 107 LEU A N 1
ATOM 819 C CA . LEU A 1 107 ? 11.306 -0.775 -15.740 1.00 67.25 107 LEU A CA 1
ATOM 820 C C . LEU A 1 107 ? 10.467 0.348 -15.125 1.00 67.25 107 LEU A C 1
ATOM 822 O O . LEU A 1 107 ? 9.584 0.892 -15.786 1.00 67.25 107 LEU A O 1
ATOM 826 N N . GLN A 1 108 ? 10.735 0.686 -13.865 1.00 67.44 108 GLN A N 1
ATOM 827 C CA . GLN A 1 108 ? 10.167 1.861 -13.205 1.00 67.44 108 GLN A CA 1
ATOM 828 C C . GLN A 1 108 ? 11.239 2.949 -13.175 1.00 67.44 108 GLN A C 1
ATOM 830 O O . GLN A 1 108 ? 12.248 2.804 -12.489 1.00 67.44 108 GLN A O 1
ATOM 835 N N . ILE A 1 109 ? 11.040 4.020 -13.947 1.00 68.31 109 ILE A N 1
ATOM 836 C CA . ILE A 1 109 ? 11.935 5.181 -13.954 1.00 68.31 109 ILE A CA 1
ATOM 837 C C . ILE A 1 109 ? 11.233 6.320 -13.228 1.00 68.31 109 ILE A C 1
ATOM 839 O O . ILE A 1 109 ? 10.124 6.705 -13.597 1.00 68.31 109 ILE A O 1
ATOM 843 N N . TYR A 1 110 ? 11.888 6.861 -12.208 1.00 67.75 110 TYR A N 1
ATOM 844 C CA . TYR A 1 110 ? 11.437 8.050 -11.502 1.00 67.75 110 TYR A CA 1
ATOM 845 C C . TYR A 1 110 ? 12.404 9.195 -11.805 1.00 67.75 110 TYR A C 1
ATOM 847 O O . TYR A 1 110 ? 13.576 9.131 -11.439 1.00 67.75 110 TYR A O 1
ATOM 855 N N .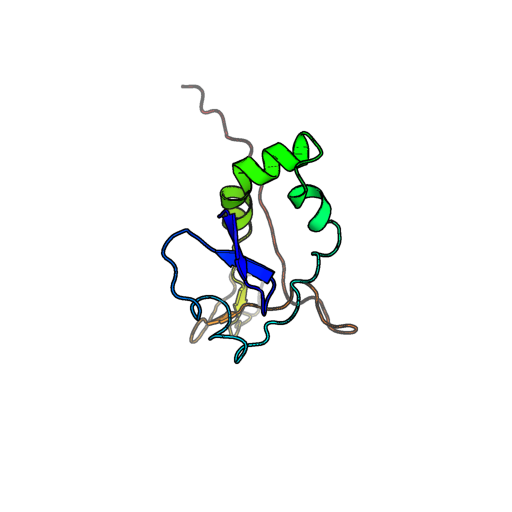 PHE A 1 111 ? 11.925 10.219 -12.511 1.00 73.69 111 PHE A N 1
ATOM 856 C CA . PHE A 1 111 ? 12.708 11.417 -12.799 1.00 73.69 111 PHE A CA 1
ATOM 857 C C . PHE A 1 111 ? 12.460 12.453 -11.705 1.00 73.69 111 PHE A C 1
ATOM 859 O O . PHE A 1 111 ? 11.336 12.912 -11.518 1.00 73.69 111 PHE A O 1
ATOM 866 N N . LEU A 1 112 ? 13.520 12.823 -10.993 1.00 72.88 112 LEU A N 1
ATOM 867 C CA . LEU A 1 112 ? 13.527 13.956 -10.077 1.00 72.88 112 LEU A CA 1
ATOM 868 C C . LEU A 1 112 ? 14.045 15.170 -10.847 1.00 72.88 112 LEU A C 1
ATOM 870 O O . LEU A 1 112 ? 15.236 15.255 -11.132 1.00 72.88 112 LEU A O 1
ATOM 874 N N . GLY A 1 113 ? 13.145 16.071 -11.230 1.00 68.75 113 GLY A N 1
ATOM 875 C CA . GLY A 1 113 ? 13.542 17.397 -11.686 1.00 68.75 113 GLY A CA 1
ATOM 876 C C . GLY A 1 113 ? 13.799 18.283 -10.473 1.00 68.75 113 GLY A C 1
ATOM 877 O O . GLY A 1 113 ? 12.961 18.339 -9.576 1.00 68.75 113 GLY A O 1
ATOM 878 N N . GLU A 1 114 ? 14.935 18.971 -10.434 1.00 66.75 114 GLU A N 1
ATOM 879 C CA . GLU A 1 114 ? 15.028 20.189 -9.632 1.00 66.75 114 GLU A CA 1
ATOM 880 C C . GLU A 1 114 ? 14.147 21.238 -10.320 1.00 66.75 114 GLU A C 1
ATOM 882 O O . GLU A 1 114 ? 14.240 21.417 -11.538 1.00 66.75 114 GLU A O 1
ATOM 887 N N . ASP A 1 115 ? 13.258 21.896 -9.573 1.00 61.41 115 ASP A N 1
ATOM 888 C CA . ASP A 1 115 ? 12.509 23.033 -10.102 1.00 61.41 115 ASP A CA 1
ATOM 889 C C . ASP A 1 115 ? 13.513 24.043 -10.672 1.00 61.41 115 ASP A C 1
ATOM 891 O O . ASP A 1 115 ? 14.309 24.630 -9.934 1.00 61.41 115 ASP A O 1
ATOM 895 N N . VAL A 1 116 ? 13.480 24.266 -11.990 1.00 50.56 116 VAL A N 1
ATOM 896 C CA . VAL A 1 116 ? 14.148 25.420 -12.590 1.00 50.56 116 VAL A CA 1
ATOM 897 C C . VAL A 1 116 ? 13.464 26.645 -12.000 1.00 50.56 116 VAL A C 1
ATOM 899 O O . VAL A 1 116 ? 12.355 27.007 -12.393 1.00 50.56 116 VAL A O 1
ATOM 902 N N . GLN A 1 117 ? 14.122 27.272 -11.028 1.00 42.97 117 GLN A N 1
ATOM 903 C CA . GLN A 1 117 ? 13.786 28.605 -10.556 1.00 42.97 117 GLN A CA 1
ATOM 904 C C . GLN A 1 117 ? 13.915 29.553 -11.752 1.00 42.97 117 GLN A C 1
ATOM 906 O O . GLN A 1 117 ? 14.999 30.046 -12.061 1.00 42.97 117 GLN A O 1
ATOM 911 N N . VAL A 1 118 ? 12.811 29.797 -12.459 1.00 46.00 118 VAL A N 1
ATOM 912 C CA . VAL A 1 118 ? 12.713 30.929 -13.378 1.00 46.00 118 VAL A CA 1
ATOM 913 C C . VAL A 1 118 ? 12.635 32.175 -12.502 1.00 46.00 118 VAL A C 1
ATOM 915 O O . VAL A 1 118 ? 11.553 32.629 -12.134 1.00 46.00 118 VAL A O 1
ATOM 918 N N . GLN A 1 119 ? 13.800 32.703 -12.123 1.00 35.72 119 GLN A N 1
ATOM 919 C CA . GLN A 1 119 ? 13.908 34.087 -11.685 1.00 35.72 119 GLN A CA 1
ATOM 920 C C . GLN A 1 119 ? 13.502 34.963 -12.876 1.00 35.72 119 GLN A C 1
ATOM 922 O O . GLN A 1 119 ? 14.161 34.959 -13.917 1.00 35.72 119 GLN A O 1
ATOM 927 N N . ARG A 1 120 ? 12.357 35.634 -12.734 1.00 33.62 120 ARG A N 1
ATOM 928 C CA . ARG A 1 120 ? 12.002 36.809 -13.532 1.00 33.62 120 ARG A CA 1
ATOM 929 C C . ARG A 1 120 ? 12.720 38.030 -12.989 1.00 33.62 120 ARG A C 1
ATOM 931 O O . ARG A 1 120 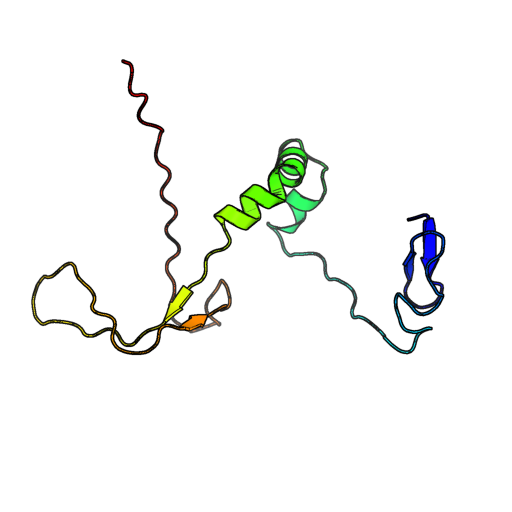? 12.850 38.106 -11.747 1.00 33.62 120 ARG A O 1
#